Protein AF-A0AB35C982-F1 (afdb_monomer_lite)

Radius of gyration: 11.65 Å; chains: 1; bounding box: 27×22×31 Å

Organism: NCBI:txid357276

Sequence (64 aa):
MEGKKFKHKFLSSLTCEVVAETRKGYKVLETQVFNGRKKPKTKTAYYFNVDFDKQRGVWEEITK

pLDDT: mean 91.84, std 8.2, range [56.72, 97.75]

Structure (mmCIF, N/CA/C/O backbone):
data_AF-A0AB35C982-F1
#
_entry.id   AF-A0AB35C982-F1
#
loop_
_atom_site.group_PDB
_atom_site.id
_atom_site.type_symbol
_atom_site.label_atom_id
_atom_site.label_alt_id
_atom_site.label_comp_id
_atom_site.label_asym_id
_atom_site.label_entity_id
_atom_site.label_seq_id
_atom_site.pdbx_PDB_ins_code
_atom_site.Cartn_x
_atom_site.Cartn_y
_atom_site.Cartn_z
_atom_site.occupancy
_atom_site.B_iso_or_equiv
_atom_site.auth_seq_id
_atom_site.auth_comp_id
_atom_site.auth_asym_id
_atom_site.auth_atom_id
_atom_site.pdbx_PDB_model_num
ATOM 1 N N . MET A 1 1 ? -1.433 3.855 10.482 1.00 81.31 1 MET A N 1
ATOM 2 C CA . MET A 1 1 ? -0.670 3.361 9.303 1.00 81.31 1 MET A CA 1
ATOM 3 C C . MET A 1 1 ? -0.310 4.459 8.302 1.00 81.31 1 MET A C 1
ATOM 5 O O . MET A 1 1 ? 0.408 4.173 7.352 1.00 81.31 1 MET A O 1
ATOM 9 N N . GLU A 1 2 ? -0.783 5.689 8.484 1.00 87.19 2 GLU A N 1
ATOM 10 C CA . GLU A 1 2 ? -0.509 6.808 7.578 1.00 87.19 2 GLU A CA 1
ATOM 11 C C . GLU A 1 2 ? 0.995 7.038 7.335 1.00 87.19 2 GLU A C 1
ATOM 13 O O . GLU A 1 2 ? 1.811 6.880 8.243 1.00 87.19 2 GLU A O 1
ATOM 18 N N . GLY A 1 3 ? 1.361 7.328 6.085 1.00 90.56 3 GLY A N 1
ATOM 19 C CA . GLY A 1 3 ? 2.739 7.514 5.619 1.00 90.56 3 GLY A CA 1
ATOM 20 C C . GLY A 1 3 ? 3.517 6.221 5.336 1.00 90.56 3 GLY A C 1
ATOM 21 O O . GLY A 1 3 ? 4.596 6.272 4.740 1.00 90.56 3 GLY A O 1
ATOM 22 N N . LYS A 1 4 ? 2.996 5.045 5.713 1.00 94.44 4 LYS A N 1
ATOM 23 C CA . LYS A 1 4 ? 3.653 3.764 5.412 1.00 94.44 4 LYS A CA 1
ATOM 24 C C . LYS A 1 4 ? 3.548 3.408 3.932 1.00 94.44 4 LYS A C 1
ATOM 26 O O . LYS A 1 4 ? 2.504 3.600 3.301 1.00 94.44 4 LYS A O 1
ATOM 31 N N . LYS A 1 5 ? 4.627 2.827 3.402 1.00 95.50 5 LYS A N 1
ATOM 32 C CA . LYS A 1 5 ? 4.752 2.408 2.002 1.00 95.50 5 LYS A CA 1
ATOM 33 C C . LYS A 1 5 ? 4.750 0.897 1.885 1.00 95.50 5 LYS A C 1
ATOM 35 O O . LYS A 1 5 ? 5.390 0.204 2.671 1.00 95.50 5 LYS A O 1
ATOM 40 N N . PHE A 1 6 ? 4.065 0.410 0.863 1.00 96.06 6 PHE A N 1
ATOM 41 C CA . PHE A 1 6 ? 3.908 -1.008 0.590 1.00 96.06 6 PHE A CA 1
ATOM 42 C C . PHE A 1 6 ? 4.215 -1.309 -0.873 1.00 96.06 6 PHE A C 1
ATOM 44 O O . PHE A 1 6 ? 3.984 -0.478 -1.756 1.00 96.06 6 PHE A O 1
ATOM 51 N N . LYS A 1 7 ? 4.713 -2.516 -1.131 1.00 95.62 7 LYS A N 1
ATOM 52 C CA . LYS A 1 7 ? 4.826 -3.110 -2.468 1.00 95.62 7 LYS A CA 1
ATOM 53 C C . LYS A 1 7 ? 3.818 -4.245 -2.602 1.00 95.62 7 LYS A C 1
ATOM 55 O O . LYS A 1 7 ? 3.501 -4.911 -1.616 1.00 95.62 7 LYS A O 1
ATOM 60 N N . HIS A 1 8 ? 3.327 -4.481 -3.810 1.00 96.25 8 HIS A N 1
ATOM 61 C CA . HIS A 1 8 ? 2.436 -5.610 -4.053 1.00 96.25 8 HIS A CA 1
ATOM 62 C C . HIS A 1 8 ? 3.241 -6.913 -4.178 1.00 96.25 8 HIS A C 1
ATOM 64 O O . HIS A 1 8 ? 4.211 -6.965 -4.936 1.00 96.25 8 HIS A O 1
ATOM 70 N N . LYS A 1 9 ? 2.815 -7.986 -3.497 1.00 94.44 9 LYS A N 1
ATOM 71 C CA . LYS A 1 9 ? 3.498 -9.298 -3.475 1.00 94.44 9 LYS A CA 1
ATOM 72 C C . LYS A 1 9 ? 3.723 -9.876 -4.869 1.00 94.44 9 LYS A C 1
ATOM 74 O O . LYS A 1 9 ? 4.802 -10.360 -5.186 1.00 94.44 9 LYS A O 1
ATOM 79 N N . PHE A 1 10 ? 2.692 -9.806 -5.707 1.00 92.00 10 PHE A N 1
ATOM 80 C CA . PHE A 1 10 ? 2.681 -10.455 -7.024 1.00 92.00 10 PHE A CA 1
ATOM 81 C C . PHE A 1 10 ? 2.931 -9.497 -8.193 1.00 92.00 10 PHE A C 1
ATOM 83 O O . PHE A 1 10 ? 3.188 -9.938 -9.307 1.00 92.00 10 PHE A O 1
ATOM 90 N N . LEU A 1 11 ? 2.826 -8.183 -7.963 1.00 92.38 11 LEU A N 1
ATOM 91 C CA . LEU A 1 11 ? 2.839 -7.168 -9.019 1.00 92.38 11 LEU A CA 1
ATOM 92 C C . LEU A 1 11 ? 3.925 -6.149 -8.687 1.00 92.38 11 LEU A C 1
ATOM 94 O O . LEU A 1 11 ? 3.653 -5.106 -8.105 1.00 92.38 11 LEU A O 1
ATOM 98 N N . SER A 1 12 ? 5.166 -6.449 -9.066 1.00 88.56 12 SER A N 1
ATOM 99 C CA . SER A 1 12 ? 6.342 -5.620 -8.748 1.00 88.56 12 SER A CA 1
ATOM 100 C C . SER A 1 12 ? 6.249 -4.175 -9.257 1.00 88.56 12 SER A C 1
ATOM 102 O O . SER A 1 12 ? 6.906 -3.287 -8.722 1.00 88.56 12 SER A O 1
ATOM 104 N N . SER A 1 13 ? 5.402 -3.925 -10.257 1.00 90.94 13 SER A N 1
ATOM 105 C CA . SER A 1 13 ? 5.082 -2.594 -10.776 1.00 90.94 13 SER A CA 1
ATOM 106 C C . SER A 1 13 ? 4.177 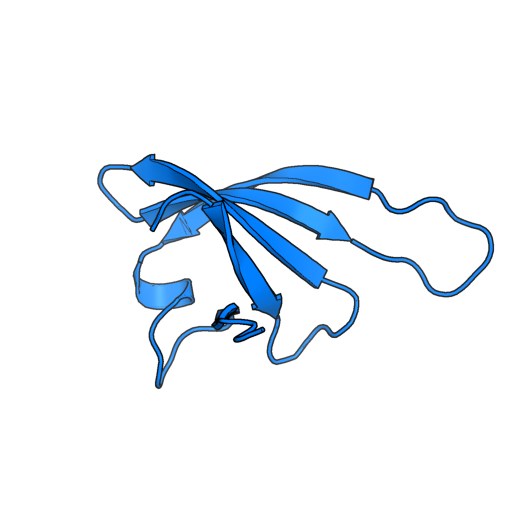-1.757 -9.868 1.00 90.94 13 SER A C 1
ATOM 108 O O . SER A 1 13 ? 3.968 -0.586 -10.169 1.00 90.94 13 SER A O 1
ATOM 110 N N . LEU A 1 14 ? 3.569 -2.337 -8.830 1.00 94.62 14 LEU A N 1
ATOM 111 C CA . LEU A 1 14 ? 2.615 -1.653 -7.961 1.00 94.62 14 LEU A CA 1
ATOM 112 C C . LEU A 1 14 ? 3.206 -1.381 -6.581 1.00 94.62 14 LEU A C 1
ATOM 114 O O . LEU A 1 14 ? 3.683 -2.279 -5.883 1.00 94.62 14 LEU A O 1
ATOM 118 N N . THR A 1 15 ? 3.085 -0.127 -6.165 1.00 95.62 15 THR A N 1
ATOM 119 C CA . THR A 1 15 ? 3.330 0.313 -4.794 1.00 95.62 15 THR A CA 1
ATOM 120 C C . THR A 1 15 ? 2.153 1.140 -4.308 1.00 95.62 15 THR A C 1
ATOM 122 O O . THR A 1 15 ? 1.408 1.712 -5.107 1.00 95.62 15 THR A O 1
ATOM 125 N N . CYS A 1 16 ? 1.967 1.221 -2.996 1.00 96.44 16 CYS A N 1
ATOM 126 C CA . CYS A 1 16 ? 1.000 2.144 -2.428 1.00 96.44 16 CYS A CA 1
ATOM 127 C C . CYS A 1 16 ? 1.509 2.806 -1.150 1.00 96.44 16 CYS A C 1
ATOM 129 O O . CYS A 1 16 ? 2.276 2.218 -0.389 1.00 96.44 16 CYS A O 1
ATOM 131 N N . GLU A 1 17 ? 1.046 4.026 -0.910 1.00 96.81 17 GLU A N 1
ATOM 132 C CA . GLU A 1 17 ? 1.286 4.779 0.320 1.00 96.81 17 GLU A CA 1
ATOM 133 C C . GLU A 1 17 ? -0.041 5.037 1.030 1.00 96.81 17 GLU A C 1
ATOM 135 O O . GLU A 1 17 ? -0.990 5.523 0.411 1.00 96.81 17 GLU A O 1
ATOM 140 N N . VAL A 1 18 ? -0.124 4.694 2.315 1.00 96.88 18 VAL A N 1
ATOM 141 C CA . VAL A 1 18 ? -1.340 4.902 3.111 1.00 96.88 18 VAL A CA 1
ATOM 142 C C . VAL A 1 18 ? -1.473 6.378 3.466 1.00 96.88 18 VAL A C 1
ATOM 144 O O . VAL A 1 18 ? -0.590 6.942 4.100 1.00 96.88 18 VAL A O 1
ATOM 147 N N . VAL A 1 19 ? -2.599 6.986 3.094 1.00 97.25 19 VAL A N 1
ATOM 148 C CA . VAL A 1 19 ? -2.875 8.417 3.315 1.00 97.25 19 VAL A CA 1
ATOM 149 C C . VAL A 1 19 ? -3.900 8.640 4.416 1.00 97.25 19 VAL A C 1
ATOM 151 O O . VAL A 1 19 ? -3.927 9.698 5.018 1.00 97.25 19 VAL A O 1
ATOM 154 N N . ALA A 1 20 ? -4.797 7.681 4.645 1.00 96.88 20 ALA A N 1
ATOM 155 C CA . ALA A 1 20 ? -5.764 7.766 5.732 1.00 96.88 20 ALA A CA 1
ATOM 156 C C . ALA A 1 20 ? -6.308 6.383 6.087 1.00 96.88 20 ALA A C 1
ATOM 158 O O . ALA A 1 20 ? -6.428 5.501 5.230 1.00 96.88 20 ALA A O 1
ATOM 159 N N . GLU A 1 21 ? -6.704 6.219 7.343 1.00 96.25 21 GLU A N 1
ATOM 160 C CA . GLU A 1 21 ? -7.487 5.067 7.780 1.00 96.25 21 GLU A CA 1
ATOM 161 C C . GLU A 1 21 ? -8.973 5.296 7.483 1.00 96.25 21 GLU A C 1
ATOM 163 O O . GLU A 1 21 ? -9.485 6.415 7.500 1.00 96.25 21 GLU A O 1
ATOM 168 N N . THR A 1 22 ? -9.679 4.220 7.171 1.00 95.38 22 THR A N 1
ATOM 169 C CA . THR A 1 22 ? -11.122 4.210 6.929 1.00 95.38 22 THR A CA 1
ATOM 170 C C . THR A 1 22 ? -11.759 3.147 7.812 1.00 95.38 22 THR A C 1
ATOM 172 O O . THR A 1 22 ? -11.081 2.258 8.321 1.00 95.38 22 THR A O 1
ATOM 175 N N . ARG A 1 23 ? -13.090 3.156 7.935 1.00 95.44 23 ARG A N 1
ATOM 176 C CA . ARG A 1 23 ? -13.815 2.178 8.764 1.00 95.44 23 ARG A CA 1
ATOM 177 C C . ARG A 1 23 ? -13.488 0.708 8.442 1.00 95.44 23 ARG A C 1
ATOM 179 O O . ARG A 1 23 ? -13.643 -0.140 9.313 1.00 95.44 23 ARG A O 1
ATOM 186 N N . LYS A 1 24 ? -13.106 0.386 7.201 1.00 94.19 24 LYS A N 1
ATOM 187 C CA . LYS A 1 24 ? -12.899 -1.001 6.741 1.00 94.19 24 LYS A CA 1
ATOM 188 C C . LYS A 1 24 ? -11.454 -1.314 6.330 1.00 94.19 24 LYS A C 1
ATOM 190 O O . LYS A 1 24 ? -11.181 -2.436 5.905 1.00 94.19 24 LYS A O 1
ATOM 195 N N . GLY A 1 25 ? -10.553 -0.338 6.377 1.00 96.19 25 GLY A N 1
ATOM 196 C CA . GLY A 1 25 ? -9.337 -0.402 5.577 1.00 96.19 25 GLY A CA 1
ATOM 197 C C . GLY A 1 25 ? -8.600 0.920 5.477 1.00 96.19 25 GLY A C 1
ATOM 198 O O . GLY A 1 25 ? -8.703 1.770 6.358 1.00 96.19 25 GLY A O 1
ATOM 199 N N . TYR A 1 26 ? -7.951 1.149 4.343 1.00 97.62 26 TYR A N 1
ATOM 200 C CA . TYR A 1 26 ? -7.084 2.297 4.124 1.00 97.62 26 TYR A CA 1
ATOM 201 C C . TYR A 1 26 ? -7.364 2.976 2.787 1.00 97.62 26 TYR A C 1
ATOM 203 O O . TYR A 1 26 ? -7.577 2.323 1.764 1.00 97.62 26 TYR A O 1
ATOM 211 N N . LYS A 1 27 ? -7.321 4.308 2.800 1.00 97.75 27 LYS A N 1
ATOM 212 C CA . LYS A 1 27 ? -7.198 5.131 1.599 1.00 97.75 27 LYS A CA 1
ATOM 213 C C . LYS A 1 27 ? -5.715 5.237 1.265 1.00 97.75 27 LYS A C 1
ATOM 215 O O . LYS A 1 27 ? -4.923 5.642 2.118 1.00 97.75 27 LYS A O 1
ATOM 220 N N . VAL A 1 28 ? -5.349 4.913 0.031 1.00 97.69 28 VAL A N 1
ATOM 221 C CA . VAL A 1 28 ? -3.952 4.898 -0.415 1.00 97.69 28 VAL A CA 1
ATOM 222 C C . VAL A 1 28 ? -3.747 5.704 -1.693 1.00 97.69 28 VAL A C 1
ATOM 224 O O . VAL A 1 28 ? -4.672 5.873 -2.491 1.00 97.69 28 VAL A O 1
ATOM 227 N N . LEU A 1 29 ? -2.518 6.167 -1.910 1.00 97.56 29 LEU A N 1
ATOM 228 C CA . LEU A 1 29 ? -2.024 6.542 -3.232 1.00 97.56 29 LEU A CA 1
ATOM 229 C C . LEU A 1 29 ? -1.336 5.328 -3.845 1.00 97.56 29 LEU A C 1
ATOM 231 O O . LEU A 1 29 ? -0.215 4.989 -3.474 1.00 97.56 29 LEU A O 1
ATOM 235 N N . GLU A 1 30 ? -2.016 4.666 -4.773 1.00 97.12 30 GLU A N 1
ATOM 236 C CA . GLU A 1 30 ? -1.448 3.570 -5.553 1.00 97.12 30 GLU A CA 1
ATOM 237 C C . GLU A 1 30 ? -0.669 4.144 -6.729 1.00 97.12 30 GLU A C 1
ATOM 239 O O . GLU A 1 30 ? -1.206 4.937 -7.506 1.00 97.12 30 GLU A O 1
ATOM 244 N N . THR A 1 31 ? 0.578 3.714 -6.877 1.00 95.56 31 THR A N 1
ATOM 245 C CA . THR A 1 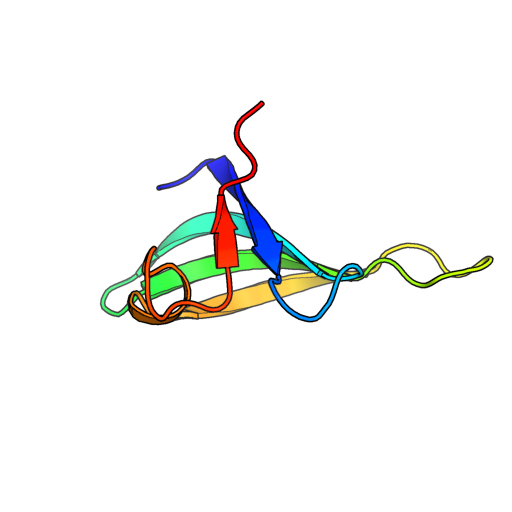31 ? 1.440 4.065 -7.998 1.00 95.56 31 THR A CA 1
ATOM 246 C C . THR A 1 31 ? 1.751 2.821 -8.813 1.00 95.56 31 THR A C 1
ATOM 248 O O . THR A 1 31 ? 2.273 1.835 -8.296 1.00 95.56 31 THR A O 1
ATOM 251 N N . GLN A 1 32 ? 1.457 2.893 -10.110 1.00 93.50 32 GLN A N 1
ATOM 252 C CA . GLN A 1 32 ? 1.834 1.883 -11.086 1.00 93.50 32 GLN A CA 1
ATOM 253 C C . GLN A 1 32 ? 3.016 2.374 -11.919 1.00 93.50 32 GLN A C 1
ATOM 255 O O . GLN A 1 32 ? 2.935 3.403 -12.597 1.00 93.50 32 GLN A O 1
ATOM 260 N N . VAL A 1 33 ? 4.109 1.618 -11.876 1.00 87.81 33 VAL A N 1
ATOM 261 C CA . VAL A 1 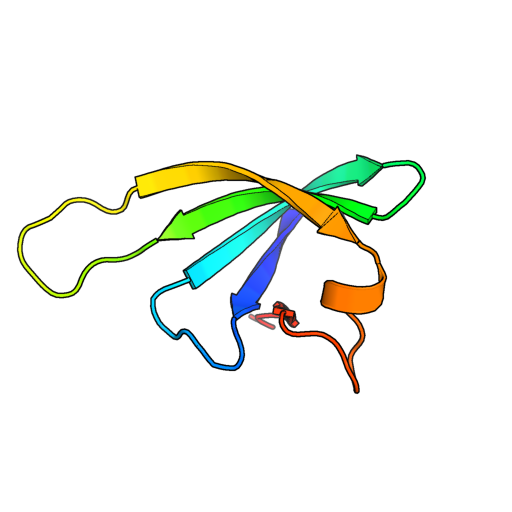33 ? 5.318 1.828 -12.670 1.00 87.81 33 VAL A CA 1
ATOM 262 C C . VAL A 1 33 ? 5.249 0.936 -13.903 1.00 87.81 33 VAL A C 1
ATOM 264 O O . VAL A 1 33 ? 5.173 -0.284 -13.801 1.00 87.81 33 VAL A O 1
ATOM 267 N N . PHE A 1 34 ? 5.268 1.533 -15.089 1.00 82.06 34 PHE A N 1
ATOM 268 C CA . PHE A 1 34 ? 5.298 0.783 -16.341 1.00 82.06 34 PHE A CA 1
ATOM 269 C C . PHE A 1 34 ? 6.749 0.592 -16.783 1.00 82.06 34 PHE A C 1
ATOM 271 O O . PHE A 1 34 ? 7.507 1.559 -16.825 1.00 82.06 34 PHE A O 1
ATOM 278 N N . ASN A 1 35 ? 7.135 -0.627 -17.165 1.00 68.69 35 ASN A N 1
ATOM 279 C CA . ASN A 1 35 ? 8.444 -0.863 -17.773 1.00 68.69 35 ASN A CA 1
ATOM 280 C C . ASN A 1 35 ? 8.498 -0.160 -19.144 1.00 68.69 35 ASN A C 1
ATOM 282 O O . ASN A 1 35 ? 7.750 -0.514 -20.056 1.00 68.69 35 ASN A O 1
ATOM 286 N N . GLY A 1 36 ? 9.348 0.865 -19.283 1.00 74.25 36 GLY A N 1
ATOM 287 C CA . GLY A 1 36 ? 9.568 1.611 -20.530 1.00 74.25 36 GLY A CA 1
ATOM 288 C C . GLY A 1 36 ? 9.473 3.137 -20.378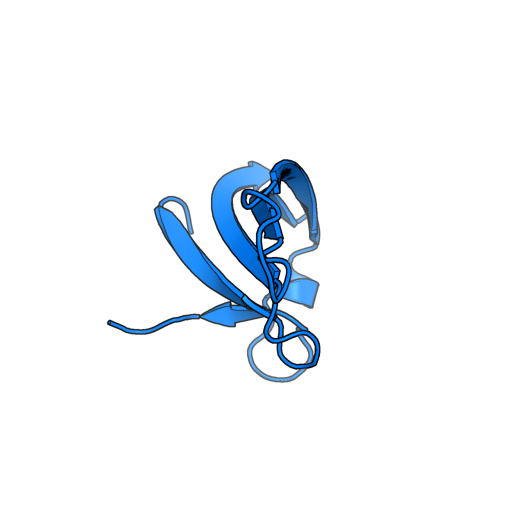 1.00 74.25 36 GLY A C 1
ATOM 289 O O . GLY A 1 36 ? 9.684 3.686 -19.304 1.00 74.25 36 GLY A O 1
ATOM 290 N N . ARG A 1 37 ? 9.151 3.848 -21.472 1.00 65.75 37 ARG A N 1
ATOM 291 C CA . ARG A 1 37 ? 9.066 5.331 -21.519 1.00 65.75 37 ARG A CA 1
ATOM 292 C C . ARG A 1 37 ? 7.790 5.929 -20.904 1.00 65.75 37 ARG A C 1
ATOM 294 O O . ARG A 1 37 ? 7.619 7.147 -20.925 1.00 65.75 37 ARG A O 1
ATOM 301 N N . LYS A 1 38 ? 6.856 5.111 -20.411 1.00 79.19 38 LYS A N 1
ATOM 302 C CA . LYS A 1 38 ? 5.598 5.618 -19.842 1.00 79.19 38 LYS A CA 1
ATOM 303 C C . LYS A 1 38 ? 5.837 6.115 -18.418 1.00 79.19 38 LYS A C 1
ATOM 305 O O . LYS A 1 38 ? 6.378 5.391 -17.590 1.00 79.19 38 LYS A O 1
ATOM 310 N N . LYS A 1 39 ? 5.405 7.349 -18.138 1.00 84.50 39 LYS A N 1
ATOM 311 C CA . LYS A 1 39 ? 5.470 7.926 -16.790 1.00 84.50 39 LYS A CA 1
ATOM 312 C C . LYS A 1 39 ? 4.659 7.063 -15.810 1.00 84.50 39 LYS A C 1
ATOM 314 O O . LYS A 1 39 ? 3.587 6.583 -16.196 1.00 84.50 39 LYS A O 1
A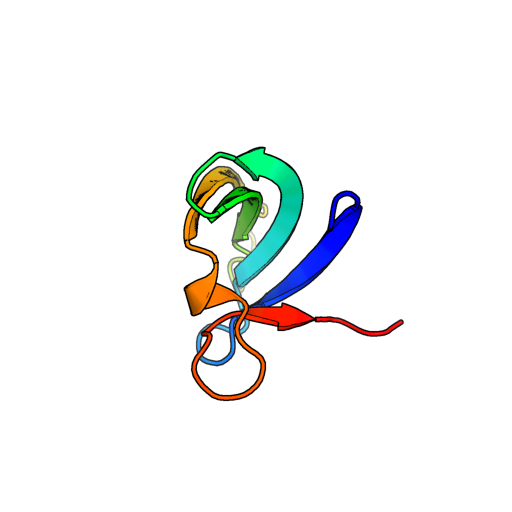TOM 319 N N . PRO A 1 40 ? 5.130 6.889 -14.563 1.00 89.25 40 PRO A N 1
ATOM 320 C CA . PRO A 1 40 ? 4.337 6.262 -13.516 1.00 89.25 40 PRO A CA 1
ATOM 321 C C . PRO A 1 40 ? 2.986 6.960 -13.362 1.00 89.25 40 PRO A C 1
ATOM 323 O O . PRO A 1 40 ? 2.891 8.182 -13.506 1.00 89.25 40 PRO A O 1
ATOM 326 N N . LYS A 1 41 ? 1.942 6.184 -13.076 1.00 92.88 41 LYS A N 1
ATOM 327 C CA . LYS A 1 41 ? 0.597 6.712 -12.841 1.00 92.88 41 LYS A CA 1
ATOM 328 C C . LYS A 1 41 ? 0.222 6.505 -11.385 1.00 92.88 41 LYS A C 1
ATOM 330 O O . LYS A 1 41 ? 0.228 5.372 -10.914 1.00 92.88 41 LYS A O 1
ATOM 335 N N . THR A 1 42 ? -0.156 7.589 -10.717 1.00 95.62 42 THR A N 1
ATOM 336 C CA . THR A 1 42 ? -0.645 7.559 -9.338 1.00 95.62 42 THR A CA 1
ATOM 337 C C . THR A 1 42 ? -2.142 7.844 -9.307 1.00 95.62 42 THR A C 1
ATOM 339 O O . THR A 1 42 ? -2.624 8.730 -10.015 1.00 95.62 42 THR A O 1
ATOM 342 N N . LYS A 1 43 ? -2.891 7.084 -8.507 1.00 96.31 43 LYS A N 1
ATOM 343 C CA . LYS A 1 43 ? -4.328 7.289 -8.272 1.00 96.31 43 LYS A CA 1
ATOM 344 C C . LYS A 1 43 ? -4.666 7.051 -6.803 1.00 96.31 43 LYS A C 1
ATOM 346 O O . LYS A 1 43 ? -3.976 6.310 -6.108 1.00 96.31 43 LYS A O 1
ATOM 351 N N . THR A 1 44 ? -5.767 7.634 -6.345 1.00 97.44 44 THR A N 1
ATOM 352 C CA . THR A 1 44 ? -6.366 7.256 -5.063 1.00 97.44 44 THR A CA 1
ATOM 353 C C . THR A 1 44 ? -7.065 5.904 -5.194 1.00 97.44 44 THR A C 1
ATOM 355 O O . THR A 1 44 ? -7.815 5.686 -6.145 1.00 97.44 44 THR A O 1
ATOM 358 N N . ALA A 1 45 ? -6.833 5.012 -4.236 1.00 97.25 45 ALA A N 1
ATOM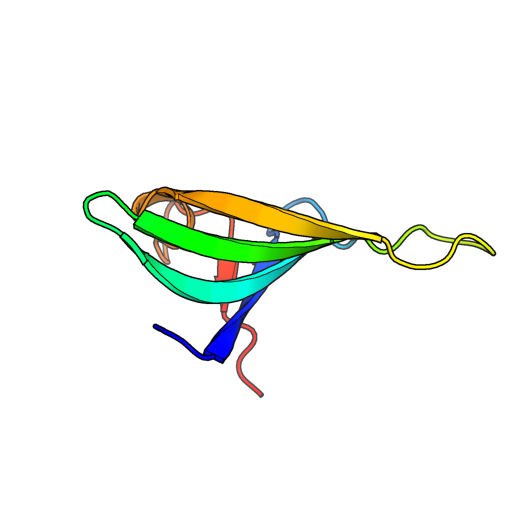 359 C CA . ALA A 1 45 ? -7.494 3.717 -4.126 1.00 97.25 45 ALA A CA 1
ATOM 360 C C . ALA A 1 45 ? -7.894 3.437 -2.670 1.00 97.25 45 ALA A C 1
ATOM 362 O O . ALA A 1 45 ? -7.438 4.115 -1.745 1.00 97.25 45 ALA A O 1
ATOM 363 N N . TYR A 1 46 ? -8.758 2.443 -2.478 1.00 97.44 46 TYR A N 1
ATOM 364 C CA . TYR A 1 46 ? -9.229 2.004 -1.170 1.00 97.44 46 TYR A CA 1
ATOM 365 C C . TYR A 1 46 ? -9.053 0.496 -1.065 1.00 97.44 46 TYR A C 1
ATOM 367 O O . TYR A 1 46 ? -9.522 -0.236 -1.933 1.00 97.44 46 TYR A O 1
ATOM 375 N N . TYR A 1 47 ? -8.393 0.059 -0.002 1.00 97.25 47 TYR A N 1
ATOM 376 C CA . TYR A 1 47 ? -8.088 -1.343 0.268 1.00 97.25 47 TYR A CA 1
ATOM 377 C C . TYR A 1 47 ? -8.593 -1.725 1.652 1.00 97.25 47 TYR A C 1
ATOM 379 O O . TYR A 1 47 ? -8.657 -0.872 2.536 1.00 97.25 47 TYR A O 1
ATOM 387 N N . PHE A 1 48 ? -8.964 -2.985 1.851 1.00 97.25 48 PHE A N 1
ATOM 388 C CA . PHE A 1 48 ? -9.419 -3.495 3.140 1.00 97.25 48 PHE A CA 1
ATOM 389 C C . PHE A 1 48 ? -8.236 -3.794 4.064 1.00 97.25 48 PHE A C 1
ATOM 391 O O . PHE A 1 48 ? -7.110 -3.992 3.618 1.00 97.25 48 PHE A O 1
ATOM 398 N N . ASN A 1 49 ? -8.496 -3.893 5.371 1.00 95.75 49 ASN A N 1
ATOM 399 C CA . ASN A 1 49 ? -7.461 -4.264 6.347 1.00 95.75 49 ASN A CA 1
ATOM 400 C C . ASN A 1 49 ? -6.771 -5.595 5.998 1.00 95.75 49 ASN A C 1
ATOM 402 O O . ASN A 1 49 ? -5.565 -5.729 6.181 1.00 95.75 49 ASN A O 1
ATOM 406 N N . VAL A 1 50 ? -7.530 -6.560 5.459 1.00 96.25 50 VAL A N 1
ATOM 407 C CA . VAL A 1 50 ? -7.011 -7.884 5.080 1.00 96.25 50 VAL A CA 1
ATOM 408 C C . VAL A 1 50 ? -5.959 -7.812 3.972 1.00 96.25 50 VAL A C 1
ATOM 410 O O . VAL A 1 50 ? -5.066 -8.650 3.938 1.00 96.25 50 VAL A O 1
ATOM 413 N N . ASP A 1 51 ? -5.999 -6.786 3.118 1.00 96.62 51 ASP A N 1
ATOM 414 C CA . ASP A 1 51 ? -5.042 -6.633 2.020 1.00 96.62 51 ASP A CA 1
ATOM 415 C C . ASP A 1 51 ? -3.627 -6.299 2.525 1.00 96.62 51 ASP A C 1
ATOM 417 O O . ASP A 1 51 ? -2.656 -6.557 1.816 1.00 96.62 51 ASP A O 1
ATOM 421 N N . PHE A 1 52 ? -3.498 -5.781 3.753 1.00 95.62 52 PHE A N 1
ATOM 422 C CA . PHE A 1 52 ? -2.225 -5.459 4.421 1.00 95.62 52 PHE A CA 1
ATOM 423 C C . PHE A 1 52 ? -1.848 -6.470 5.511 1.00 95.62 52 PHE A C 1
ATOM 425 O O . PHE A 1 52 ? -0.891 -6.253 6.258 1.00 95.62 52 PHE A O 1
ATOM 432 N N . ASP A 1 53 ? -2.602 -7.565 5.637 1.00 93.94 53 ASP A N 1
ATOM 433 C CA . ASP A 1 53 ? -2.279 -8.617 6.592 1.00 93.94 53 ASP A CA 1
ATOM 434 C C . ASP A 1 53 ? -0.920 -9.253 6.260 1.00 93.94 53 ASP A C 1
ATOM 436 O O . ASP A 1 53 ? -0.624 -9.586 5.110 1.00 93.94 53 ASP A O 1
ATOM 440 N N . LYS A 1 54 ? -0.084 -9.467 7.280 1.00 89.56 54 LYS A N 1
ATOM 441 C CA . LYS A 1 54 ? 1.285 -9.967 7.081 1.00 89.56 54 LYS A CA 1
ATOM 442 C C . LYS A 1 54 ? 1.315 -11.358 6.442 1.00 89.56 54 LYS A C 1
ATOM 444 O O . LYS A 1 54 ? 2.212 -11.643 5.652 1.00 89.56 54 LYS A O 1
ATOM 449 N N . GLN A 1 55 ? 0.347 -12.217 6.761 1.00 89.75 55 GLN A N 1
ATOM 450 C CA . GLN A 1 55 ? 0.307 -13.596 6.275 1.00 89.75 55 GLN A CA 1
ATOM 451 C C . GLN A 1 55 ? -0.494 -13.715 4.975 1.00 89.75 55 GLN A C 1
ATOM 453 O O . GLN A 1 55 ? -0.034 -14.344 4.025 1.00 89.75 55 GLN A O 1
ATOM 458 N N . ARG A 1 56 ? -1.679 -13.100 4.921 1.00 91.06 56 ARG A N 1
ATOM 459 C CA . ARG A 1 56 ? -2.672 -13.296 3.851 1.00 91.06 56 ARG A CA 1
ATOM 460 C C . ARG A 1 56 ? -2.838 -12.101 2.917 1.00 91.06 56 ARG A C 1
ATOM 462 O O . ARG A 1 56 ? -3.407 -12.266 1.844 1.00 91.06 56 ARG A O 1
ATOM 469 N N . GLY A 1 57 ? -2.351 -10.927 3.307 1.00 94.94 57 GLY A N 1
ATOM 470 C CA . GLY A 1 57 ? -2.466 -9.705 2.521 1.00 94.94 57 GLY A CA 1
ATOM 471 C C . GLY A 1 57 ? -1.618 -9.738 1.258 1.00 94.94 57 GLY A C 1
ATOM 472 O O . GLY A 1 57 ? -0.678 -10.525 1.140 1.00 94.94 57 GLY A O 1
ATOM 473 N N . VAL A 1 58 ? -1.949 -8.871 0.309 1.00 96.50 58 VAL A N 1
ATOM 474 C CA . VAL A 1 58 ? -1.234 -8.707 -0.965 1.00 96.50 58 VAL A CA 1
ATOM 475 C C . VAL A 1 58 ? -0.221 -7.562 -0.925 1.00 96.50 58 VAL A C 1
ATOM 477 O O . VAL A 1 58 ? 0.617 -7.464 -1.820 1.00 96.50 58 VAL A O 1
ATOM 480 N N . TRP A 1 59 ? -0.266 -6.728 0.116 1.00 96.62 59 TRP A N 1
ATOM 481 C CA . TRP A 1 59 ? 0.647 -5.613 0.341 1.00 96.62 59 TRP A CA 1
ATOM 482 C C . TRP A 1 59 ? 1.681 -5.954 1.415 1.00 96.62 59 TRP A C 1
ATOM 484 O O . TRP A 1 59 ? 1.338 -6.304 2.542 1.00 96.62 59 TRP A O 1
ATOM 494 N N . GLU A 1 60 ? 2.959 -5.814 1.072 1.00 95.69 60 GLU A N 1
ATOM 495 C CA . GLU A 1 60 ? 4.084 -5.973 1.997 1.00 95.69 60 GLU A CA 1
ATOM 496 C C . GLU A 1 60 ? 4.698 -4.620 2.321 1.00 95.69 60 GLU A C 1
ATOM 498 O O . GLU A 1 60 ? 5.017 -3.848 1.413 1.00 95.69 60 GLU A O 1
ATOM 503 N N . GLU A 1 61 ? 4.870 -4.338 3.613 1.00 94.50 61 GLU A N 1
ATOM 504 C CA . GLU A 1 61 ? 5.498 -3.102 4.075 1.00 94.50 61 GLU A CA 1
ATOM 505 C C . GLU A 1 61 ? 6.942 -3.040 3.568 1.00 94.50 61 GLU A C 1
ATOM 507 O O . GLU A 1 61 ? 7.715 -3.988 3.717 1.00 94.50 61 GLU A O 1
ATOM 512 N N . ILE A 1 62 ? 7.303 -1.921 2.942 1.00 91.38 62 ILE A N 1
ATOM 513 C CA . ILE A 1 62 ? 8.675 -1.654 2.526 1.00 91.38 62 ILE A CA 1
ATOM 514 C C . ILE A 1 62 ? 9.379 -1.067 3.746 1.00 91.38 62 ILE A C 1
ATOM 516 O O . ILE A 1 62 ? 9.330 0.141 3.977 1.00 91.38 62 ILE A O 1
ATOM 520 N N . THR A 1 63 ? 10.008 -1.921 4.550 1.00 76.19 63 THR A N 1
ATOM 521 C CA . THR A 1 63 ? 10.927 -1.469 5.596 1.00 76.19 63 THR A CA 1
ATOM 522 C C . THR A 1 63 ? 12.128 -0.818 4.916 1.00 76.19 63 THR A C 1
ATOM 524 O O . THR A 1 63 ? 12.813 -1.456 4.115 1.00 76.19 63 THR A O 1
ATOM 527 N N . LYS A 1 64 ? 12.334 0.470 5.185 1.00 56.72 64 LYS A N 1
ATOM 528 C CA . LYS A 1 64 ? 13.571 1.172 4.850 1.00 56.72 64 LYS A CA 1
ATOM 529 C C . LYS A 1 64 ? 14.548 1.058 6.007 1.00 56.72 64 LYS A C 1
ATOM 531 O O . LYS A 1 64 ? 14.061 1.097 7.159 1.00 56.72 64 LYS A O 1
#

Secondary structure (DSSP, 8-state):
-TT-EEEESS-TTEEEEEEEEETTEEEEEEEEPPSSSSPPEEEEEEEEGGGG-TTT-SEEE---

Foldseek 3Di:
DAQWKWAFQVQNQWIWGFHDADPFFTWIFIWGHDPDDDDIDTDIDTDGPQLDDPPRHRIDTDDD